Protein AF-A0A5K1BIV2-F1 (afdb_monomer_lite)

Radius of gyration: 25.19 Å; chains: 1; bounding box: 74×51×30 Å

pLDDT: mean 74.58, std 17.79, range [38.06, 94.0]

Foldseek 3Di:
DPDWAQDDPVSQDIDDDDPPDDPVVVVVVCVVPDDDDDDDDDDPDDDDDDDDDDDDDDDPDDDDDDDDDDDDDDDDPPDDPPDDDD

Structure (mmCIF, N/CA/C/O backbone):
data_AF-A0A5K1BIV2-F1
#
_entry.id   AF-A0A5K1BIV2-F1
#
loop_
_atom_site.group_PDB
_atom_site.id
_atom_site.type_symbol
_atom_site.label_atom_id
_atom_site.label_alt_id
_atom_site.label_comp_id
_atom_site.label_asym_id
_atom_site.label_entity_id
_atom_site.label_seq_id
_atom_site.pdbx_PDB_ins_code
_atom_site.Cartn_x
_atom_site.Cartn_y
_atom_site.Cartn_z
_atom_site.occupancy
_atom_site.B_iso_or_equiv
_atom_site.auth_seq_id
_atom_site.auth_comp_id
_atom_site.auth_asym_id
_atom_site.auth_atom_id
_atom_site.pdbx_PDB_model_num
ATOM 1 N N . VAL A 1 1 ? -7.495 -2.308 6.340 1.00 83.50 1 VAL A N 1
ATOM 2 C CA . VAL A 1 1 ? -8.125 -1.645 5.172 1.00 83.50 1 VAL A CA 1
ATOM 3 C C . VAL A 1 1 ? -9.612 -1.940 5.214 1.00 83.50 1 VAL A C 1
ATOM 5 O O . VAL A 1 1 ? -9.964 -3.111 5.242 1.00 83.50 1 VAL A O 1
ATOM 8 N N . SER A 1 2 ? -10.455 -0.914 5.286 1.00 86.44 2 SER A N 1
ATOM 9 C CA . SER A 1 2 ? -11.919 -1.026 5.316 1.00 86.44 2 SER A CA 1
ATOM 10 C C . SER A 1 2 ? -12.567 -0.720 3.964 1.00 86.44 2 SER A C 1
ATOM 12 O O . SER A 1 2 ? -13.568 -1.342 3.626 1.00 86.44 2 SER A O 1
ATOM 14 N N . SER A 1 3 ? -11.999 0.190 3.168 1.00 89.19 3 SER A N 1
ATOM 15 C CA . SER A 1 3 ? -12.513 0.519 1.834 1.00 89.19 3 SER A CA 1
ATOM 16 C C . SER A 1 3 ? -11.391 0.911 0.878 1.00 89.19 3 SER A C 1
ATOM 18 O O . SER A 1 3 ? -10.389 1.500 1.287 1.00 89.19 3 SER A O 1
ATOM 20 N N . VAL A 1 4 ? -11.563 0.574 -0.400 1.00 91.62 4 VAL A N 1
ATOM 21 C CA . VAL A 1 4 ? -10.658 0.942 -1.493 1.00 91.62 4 VAL A CA 1
ATOM 22 C C . VAL A 1 4 ? -11.503 1.407 -2.669 1.00 91.62 4 VAL A C 1
ATOM 24 O O . VAL A 1 4 ? -12.377 0.674 -3.131 1.00 91.62 4 VAL A O 1
ATOM 27 N N . ALA A 1 5 ? -11.228 2.606 -3.170 1.00 92.25 5 ALA A N 1
ATOM 28 C CA . ALA A 1 5 ? -11.920 3.184 -4.311 1.00 92.25 5 ALA A CA 1
ATOM 29 C C . ALA A 1 5 ? -10.924 3.790 -5.302 1.00 92.25 5 ALA A C 1
ATOM 31 O O . ALA A 1 5 ? -9.854 4.265 -4.924 1.00 92.25 5 ALA A O 1
ATOM 32 N N . LEU A 1 6 ? -11.292 3.772 -6.581 1.00 92.44 6 LEU A N 1
ATOM 33 C CA . LEU A 1 6 ? -10.596 4.528 -7.613 1.00 92.44 6 LEU A CA 1
ATOM 34 C C . LEU A 1 6 ? -11.375 5.808 -7.884 1.00 92.44 6 LEU A C 1
ATOM 36 O O . LEU A 1 6 ? -12.570 5.748 -8.170 1.00 92.44 6 LEU A O 1
ATOM 40 N N . ASP A 1 7 ? -10.684 6.935 -7.820 1.00 88.94 7 ASP A N 1
ATOM 41 C CA . ASP A 1 7 ? -11.243 8.265 -8.011 1.00 88.94 7 ASP A CA 1
ATOM 42 C C . ASP A 1 7 ? -10.557 9.002 -9.180 1.00 88.94 7 ASP A C 1
ATOM 44 O O . ASP A 1 7 ? -9.502 8.602 -9.699 1.00 88.94 7 ASP A O 1
ATOM 48 N N . GLY A 1 8 ? -11.187 10.088 -9.624 1.00 85.06 8 GLY A N 1
ATOM 49 C CA . GLY A 1 8 ? -10.782 10.897 -10.768 1.00 85.06 8 GLY A CA 1
ATOM 50 C C . GLY A 1 8 ? -11.317 10.384 -12.110 1.00 85.06 8 GLY A C 1
ATOM 51 O O . GLY A 1 8 ? -11.613 9.203 -12.288 1.00 85.06 8 GLY A O 1
ATOM 52 N N . LYS A 1 9 ? -11.401 11.291 -13.096 1.00 81.69 9 LYS A N 1
ATOM 53 C CA . LYS A 1 9 ? -11.915 11.002 -14.453 1.00 81.69 9 LYS A CA 1
ATOM 54 C C . LYS A 1 9 ? -11.210 9.818 -15.118 1.00 81.69 9 LYS A C 1
ATOM 56 O O . LYS A 1 9 ? -11.863 8.992 -15.747 1.00 81.69 9 LYS A O 1
ATOM 61 N N . ASP A 1 10 ? -9.900 9.716 -14.907 1.00 88.69 10 ASP A N 1
ATOM 62 C CA . ASP A 1 10 ? -9.058 8.671 -15.493 1.00 88.69 10 ASP A CA 1
ATOM 63 C C . ASP A 1 10 ? -8.835 7.474 -14.554 1.00 88.69 10 ASP A C 1
ATOM 65 O O . ASP A 1 10 ? -8.018 6.608 -14.862 1.00 88.69 10 ASP A O 1
ATOM 69 N N . LYS A 1 11 ? -9.510 7.430 -13.391 1.00 86.12 11 LYS A N 1
ATOM 70 C CA . LYS A 1 11 ? -9.322 6.403 -12.346 1.00 86.12 11 LYS A CA 1
ATOM 71 C C . LYS A 1 11 ? -7.863 6.258 -11.891 1.00 86.12 11 LYS A C 1
ATOM 73 O O . LYS A 1 11 ? -7.399 5.164 -11.580 1.00 86.12 11 LYS A O 1
ATOM 78 N N . ARG A 1 12 ? -7.125 7.371 -11.892 1.00 89.38 12 ARG A N 1
ATOM 79 C CA . ARG A 1 12 ? -5.699 7.428 -11.529 1.00 89.38 12 ARG A CA 1
ATOM 80 C C . ARG A 1 12 ? -5.458 7.724 -10.052 1.00 89.38 12 ARG A C 1
ATOM 82 O O . ARG A 1 12 ? -4.306 7.704 -9.631 1.00 89.38 12 ARG A O 1
ATOM 89 N N . LYS A 1 13 ? -6.506 8.001 -9.272 1.00 90.62 13 LYS A N 1
ATOM 90 C CA . LYS A 1 13 ? -6.391 8.216 -7.828 1.00 90.62 13 LYS A CA 1
ATOM 91 C C . LYS A 1 13 ? -6.885 6.985 -7.090 1.00 90.62 13 LYS A C 1
ATOM 93 O O . LYS A 1 13 ? -7.970 6.497 -7.379 1.00 90.62 13 LYS A O 1
ATOM 98 N N . LEU A 1 14 ? -6.093 6.484 -6.150 1.00 91.94 14 LEU A N 1
ATOM 99 C CA . LEU A 1 14 ? -6.474 5.377 -5.279 1.00 91.94 14 LEU A CA 1
ATOM 100 C C . LEU A 1 14 ? -6.776 5.940 -3.893 1.00 91.94 14 LEU A C 1
ATOM 102 O O . LEU A 1 14 ? -5.879 6.444 -3.220 1.00 91.94 14 LEU A O 1
ATOM 106 N N . VAL A 1 15 ? -8.028 5.831 -3.470 1.00 91.44 15 VAL A N 1
ATOM 107 C CA . VAL A 1 15 ? -8.475 6.221 -2.135 1.00 91.44 15 VAL A CA 1
ATOM 108 C C . VAL A 1 15 ? -8.561 4.964 -1.285 1.00 91.44 15 VAL A C 1
ATOM 110 O O . VAL A 1 15 ? -9.247 4.008 -1.645 1.00 91.44 15 VAL A O 1
ATOM 113 N N . VAL A 1 16 ? -7.848 4.954 -0.161 1.00 91.69 16 VAL A N 1
ATOM 114 C CA . VAL A 1 16 ? -7.810 3.817 0.763 1.00 91.69 16 VAL A CA 1
ATOM 115 C C . VAL A 1 16 ? -8.198 4.295 2.152 1.00 91.69 16 VAL A C 1
ATOM 117 O O . VAL A 1 16 ? -7.571 5.198 2.698 1.00 91.69 16 VAL A O 1
ATOM 120 N N . ILE A 1 17 ? -9.221 3.668 2.723 1.00 91.56 17 ILE A N 1
ATOM 121 C CA . ILE A 1 17 ? -9.718 3.939 4.072 1.00 91.56 17 ILE A CA 1
ATOM 122 C C . ILE A 1 17 ? -9.453 2.695 4.917 1.00 91.56 17 ILE A C 1
ATOM 124 O O . ILE A 1 17 ? -9.636 1.565 4.457 1.00 91.56 17 ILE A O 1
ATOM 128 N N . GLY A 1 18 ? -9.011 2.882 6.155 1.00 89.75 18 GLY A N 1
ATOM 129 C CA . GLY A 1 18 ? -8.873 1.812 7.132 1.00 89.75 18 GLY A CA 1
ATOM 130 C C . GLY A 1 18 ? -8.300 2.306 8.451 1.00 89.75 18 GLY A C 1
ATOM 131 O O . GLY A 1 18 ? -7.654 3.349 8.510 1.00 89.75 18 GLY A O 1
ATOM 132 N N . GLU A 1 19 ? -8.557 1.539 9.503 1.00 88.88 19 GLU A N 1
ATOM 133 C CA . GLU A 1 19 ? -8.038 1.790 10.848 1.00 88.88 19 GLU A CA 1
ATOM 134 C C . GLU A 1 19 ? -6.588 1.299 10.976 1.00 88.88 19 GLU A C 1
ATOM 136 O O . GLU A 1 19 ? -6.187 0.360 10.280 1.00 88.88 19 GLU A O 1
ATOM 141 N N . ASP A 1 20 ? -5.805 1.975 11.826 1.00 87.06 20 ASP A N 1
ATOM 142 C CA . ASP A 1 20 ? -4.402 1.666 12.151 1.00 87.06 20 ASP A CA 1
ATOM 143 C C . ASP A 1 20 ? -3.492 1.414 10.937 1.00 87.06 20 ASP A C 1
ATOM 145 O O . ASP A 1 20 ? -2.610 0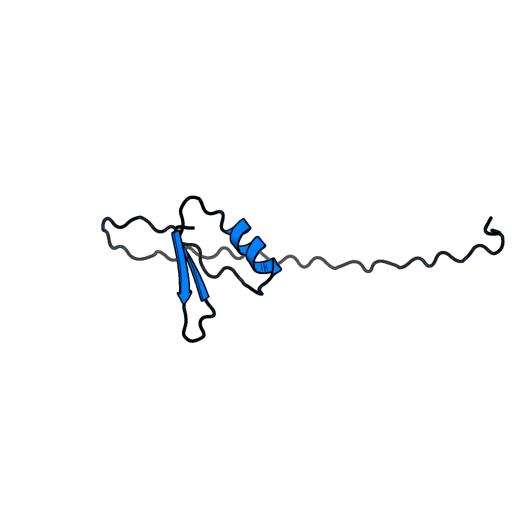.554 10.930 1.00 87.06 20 ASP A O 1
ATOM 149 N N . MET A 1 21 ? -3.695 2.192 9.874 1.00 86.75 21 MET A N 1
ATOM 150 C CA . MET A 1 21 ? -2.916 2.067 8.649 1.00 86.75 21 MET A CA 1
ATOM 151 C C . MET A 1 21 ? -1.643 2.913 8.679 1.00 86.75 21 MET A C 1
ATOM 153 O O . MET A 1 21 ? -1.682 4.135 8.833 1.00 86.75 21 MET A O 1
ATOM 157 N N . ASN A 1 22 ? -0.505 2.271 8.415 1.00 90.56 22 ASN A N 1
ATOM 158 C CA . ASN A 1 22 ? 0.745 2.967 8.145 1.00 90.56 22 ASN A CA 1
ATOM 159 C C . ASN A 1 22 ? 0.812 3.384 6.668 1.00 90.56 22 ASN A C 1
ATOM 161 O O . ASN A 1 22 ? 1.043 2.570 5.770 1.00 90.56 22 ASN A O 1
ATOM 165 N N . ALA A 1 23 ? 0.629 4.678 6.415 1.00 88.62 23 ALA A N 1
ATOM 166 C CA . ALA A 1 23 ? 0.618 5.223 5.063 1.00 88.62 23 ALA A CA 1
ATOM 167 C C . ALA A 1 23 ? 1.953 5.050 4.323 1.00 88.62 23 ALA A C 1
ATOM 169 O O . ALA A 1 23 ? 1.966 4.819 3.113 1.00 88.62 23 ALA A O 1
ATOM 170 N N . TYR A 1 24 ? 3.076 5.108 5.045 1.00 90.56 24 TYR A N 1
ATOM 171 C CA . TYR A 1 24 ? 4.397 4.902 4.456 1.00 90.56 24 TYR A CA 1
ATOM 172 C C . TYR A 1 24 ? 4.552 3.468 3.937 1.00 90.56 24 TYR A C 1
ATOM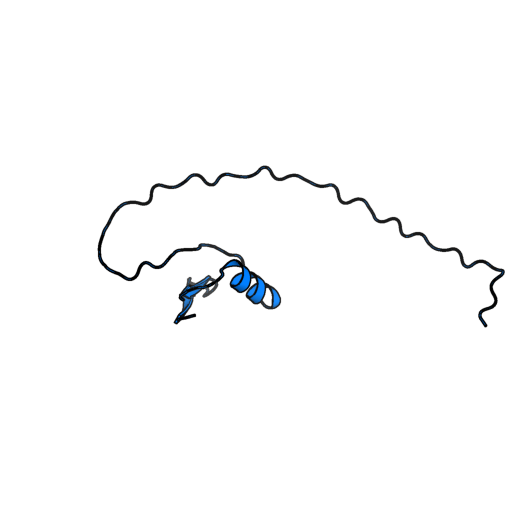 174 O O . TYR A 1 24 ? 4.981 3.260 2.802 1.00 90.56 24 TYR A O 1
ATOM 182 N N . GLU A 1 25 ? 4.158 2.473 4.733 1.00 92.38 25 GLU A N 1
ATOM 183 C CA . GLU A 1 25 ? 4.242 1.063 4.337 1.00 92.38 25 GLU A CA 1
ATOM 184 C C . GLU A 1 25 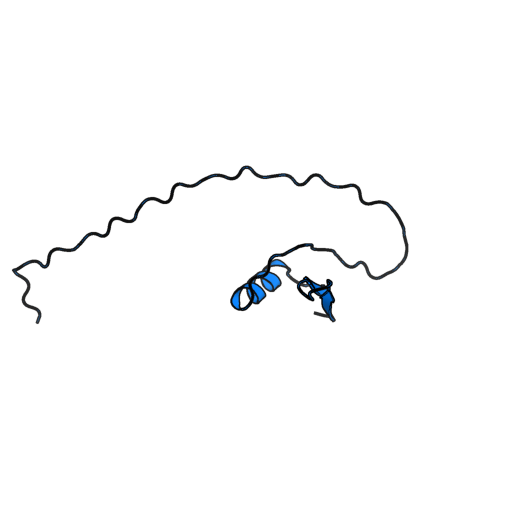? 3.289 0.715 3.194 1.00 92.38 25 GLU A C 1
ATOM 186 O O . GLU A 1 25 ? 3.659 -0.060 2.303 1.00 92.38 25 GLU A O 1
ATOM 191 N N . LEU A 1 26 ? 2.101 1.327 3.171 1.00 91.50 26 LEU A N 1
ATOM 192 C CA . LEU A 1 26 ? 1.151 1.177 2.074 1.00 91.50 26 LEU A CA 1
ATOM 193 C C . LEU A 1 26 ? 1.760 1.669 0.755 1.00 91.50 26 LEU A C 1
ATOM 195 O O . LEU A 1 26 ? 1.841 0.910 -0.212 1.00 91.50 26 LEU A O 1
ATOM 199 N N . VAL A 1 27 ? 2.248 2.912 0.723 1.00 92.38 27 VAL A N 1
ATOM 200 C CA . VAL A 1 27 ? 2.820 3.499 -0.499 1.00 92.38 27 VAL A CA 1
ATOM 201 C C . VAL A 1 27 ? 4.103 2.783 -0.907 1.00 92.38 27 VAL A C 1
ATOM 203 O O . VAL A 1 27 ? 4.294 2.497 -2.089 1.00 92.38 27 VAL A O 1
ATOM 206 N N . LYS A 1 28 ? 4.949 2.397 0.055 1.00 93.75 28 LYS A N 1
ATOM 207 C CA . LYS A 1 28 ? 6.144 1.583 -0.209 1.00 93.75 28 LYS A CA 1
ATOM 208 C C . LYS A 1 28 ? 5.791 0.252 -0.874 1.00 93.75 28 LYS A C 1
ATOM 210 O O . LYS A 1 28 ? 6.506 -0.188 -1.772 1.00 93.75 28 LYS A O 1
ATOM 215 N N . SER A 1 29 ? 4.709 -0.391 -0.444 1.00 93.50 29 SER A N 1
ATOM 216 C CA . SER A 1 29 ? 4.259 -1.663 -1.017 1.00 93.50 29 SER A CA 1
ATOM 217 C C . SER A 1 29 ? 3.679 -1.484 -2.418 1.00 93.50 29 SER A C 1
ATOM 219 O O . SER A 1 29 ? 3.986 -2.281 -3.303 1.00 93.50 29 SER A O 1
ATOM 221 N N . LEU A 1 30 ? 2.916 -0.413 -2.651 1.00 92.19 30 LEU A N 1
ATOM 222 C CA . LEU A 1 30 ? 2.357 -0.103 -3.969 1.00 92.19 30 LEU A CA 1
ATOM 223 C C . LEU A 1 30 ? 3.442 0.266 -4.989 1.00 92.19 30 LEU A C 1
ATOM 225 O O . LEU A 1 30 ? 3.391 -0.213 -6.122 1.00 92.19 30 LEU A O 1
ATOM 229 N N . ARG A 1 31 ? 4.470 1.016 -4.570 1.00 94.00 31 ARG A N 1
ATOM 230 C CA . ARG A 1 31 ? 5.606 1.417 -5.420 1.00 94.00 31 ARG A CA 1
ATOM 231 C C . ARG A 1 31 ? 6.410 0.259 -6.007 1.00 94.00 31 ARG A C 1
ATOM 233 O O . ARG A 1 31 ? 7.145 0.459 -6.966 1.00 94.00 31 ARG A O 1
ATOM 240 N N . LYS A 1 32 ? 6.277 -0.952 -5.458 1.00 93.94 32 LYS A N 1
ATOM 241 C CA . LYS A 1 32 ? 6.929 -2.146 -6.015 1.00 93.94 32 LYS A CA 1
ATOM 242 C C . LYS A 1 32 ? 6.355 -2.544 -7.375 1.00 93.94 32 LYS A C 1
ATOM 244 O O . LYS A 1 32 ? 7.097 -3.051 -8.204 1.00 93.94 32 LYS A O 1
ATOM 249 N N . ASN A 1 33 ? 5.054 -2.336 -7.578 1.00 93.06 33 ASN A N 1
ATOM 250 C CA . ASN A 1 33 ? 4.334 -2.802 -8.767 1.00 93.06 33 ASN A CA 1
ATOM 251 C C . ASN A 1 33 ? 3.730 -1.658 -9.591 1.00 93.06 33 ASN A C 1
ATOM 253 O O . ASN A 1 33 ? 3.442 -1.839 -10.770 1.00 93.06 33 ASN A O 1
ATOM 257 N N . PHE A 1 34 ? 3.529 -0.487 -8.984 1.00 90.69 34 PHE A N 1
ATOM 258 C CA . PHE A 1 34 ? 2.876 0.658 -9.605 1.00 90.69 34 PHE A CA 1
ATOM 259 C C . PHE A 1 34 ? 3.705 1.921 -9.401 1.00 90.69 34 PHE A C 1
ATOM 261 O O . PHE A 1 34 ? 4.286 2.130 -8.339 1.00 90.69 34 PHE A O 1
ATOM 268 N N . MET A 1 35 ? 3.718 2.805 -10.394 1.00 90.50 35 MET A N 1
ATOM 269 C CA . MET A 1 35 ? 4.257 4.149 -10.214 1.00 90.50 35 MET A CA 1
ATOM 270 C C . MET A 1 35 ? 3.186 5.005 -9.533 1.00 90.50 35 MET A C 1
ATOM 272 O O . MET A 1 35 ? 2.221 5.418 -10.170 1.00 90.50 35 MET A O 1
ATOM 276 N N . VAL A 1 36 ? 3.325 5.197 -8.222 1.00 91.62 36 VAL A N 1
ATOM 277 C CA . VAL A 1 36 ? 2.365 5.936 -7.392 1.00 91.62 36 VAL A CA 1
ATOM 278 C C . VAL A 1 36 ? 3.068 6.885 -6.432 1.00 91.62 36 VAL A C 1
ATOM 280 O O . VAL A 1 36 ? 4.099 6.555 -5.833 1.00 91.62 36 VAL A O 1
ATOM 283 N N . ASP A 1 37 ? 2.431 8.033 -6.239 1.00 90.38 37 ASP A N 1
ATOM 284 C CA . ASP A 1 37 ? 2.814 9.059 -5.282 1.00 90.38 37 ASP A CA 1
ATOM 285 C C . ASP A 1 37 ? 1.683 9.296 -4.284 1.00 90.38 37 ASP A C 1
ATOM 287 O O . ASP A 1 37 ? 0.503 9.154 -4.605 1.00 90.38 37 ASP A O 1
ATOM 291 N N . MET A 1 38 ? 2.059 9.622 -3.048 1.00 91.25 38 MET A N 1
ATOM 292 C CA . MET A 1 38 ? 1.096 9.991 -2.017 1.00 91.25 38 MET A CA 1
ATOM 293 C C . MET A 1 38 ? 0.623 11.420 -2.285 1.00 91.25 38 MET A C 1
ATOM 295 O O . MET A 1 38 ? 1.434 12.341 -2.240 1.00 91.25 38 MET A O 1
ATOM 299 N N . GLU A 1 39 ? -0.669 11.596 -2.563 1.00 90.31 39 GLU A N 1
ATOM 300 C CA . GLU A 1 39 ? -1.257 12.920 -2.808 1.00 90.31 39 GLU A CA 1
ATOM 301 C C . GLU A 1 39 ? -1.738 13.579 -1.508 1.00 90.31 39 GLU A C 1
ATOM 303 O O . GLU A 1 39 ? -1.371 14.714 -1.217 1.00 90.31 39 GLU A O 1
ATOM 308 N N . SER A 1 40 ? -2.523 12.863 -0.702 1.00 89.25 40 SER A N 1
ATOM 309 C CA . SER A 1 40 ? -3.035 13.359 0.575 1.00 89.25 40 SER A CA 1
ATOM 310 C C . SER A 1 40 ? -3.139 12.244 1.613 1.00 89.25 40 SER A C 1
ATOM 312 O O . SER A 1 40 ? -3.243 11.058 1.289 1.00 89.25 40 SER A O 1
ATOM 314 N N . LEU A 1 41 ? -3.081 12.641 2.884 1.00 89.38 41 LEU A N 1
ATOM 315 C CA . LEU A 1 41 ? -3.304 11.769 4.027 1.00 89.38 41 LEU A CA 1
ATOM 316 C C . LEU A 1 41 ? -4.266 12.461 4.988 1.00 89.38 41 LEU A C 1
ATOM 318 O O . LEU A 1 41 ? -3.891 13.421 5.659 1.00 89.38 41 LEU A O 1
ATOM 322 N N . GLU A 1 42 ? -5.475 11.927 5.100 1.00 87.25 42 GLU A N 1
ATOM 323 C CA . GLU A 1 42 ? -6.491 12.449 6.006 1.00 87.25 42 GLU A CA 1
ATOM 324 C C . GLU A 1 42 ? -6.916 11.394 7.020 1.00 87.25 42 GLU A C 1
ATOM 326 O O . GLU A 1 42 ? -7.090 10.213 6.711 1.00 87.25 42 GLU A O 1
ATOM 331 N N . LYS A 1 43 ? -7.089 11.836 8.267 1.00 81.88 43 LYS A N 1
ATOM 332 C CA . LYS A 1 43 ? -7.698 11.013 9.307 1.00 81.88 43 LYS A CA 1
ATOM 333 C C . LYS A 1 43 ? -9.205 11.143 9.165 1.00 81.88 43 LYS A C 1
ATOM 335 O O . LYS A 1 43 ? -9.763 12.174 9.535 1.00 81.88 43 LYS A O 1
ATOM 340 N N . VAL A 1 44 ? -9.847 10.091 8.668 1.00 76.31 44 VAL A N 1
ATOM 341 C CA . VAL A 1 44 ? -11.308 10.006 8.644 1.00 76.31 44 VAL A CA 1
ATOM 342 C C . VAL A 1 44 ? -11.789 9.943 10.094 1.00 76.31 44 VAL A C 1
ATOM 344 O O . VAL A 1 44 ? -11.660 8.919 10.762 1.00 76.31 44 VAL A O 1
ATOM 347 N N . LYS A 1 45 ? -12.287 11.068 10.615 1.00 62.97 45 LYS A N 1
ATOM 348 C CA . LYS A 1 45 ? -13.032 11.087 11.876 1.00 62.97 45 LYS A CA 1
ATOM 349 C C . LYS A 1 45 ? -14.407 10.506 11.568 1.00 62.97 45 LYS A C 1
ATOM 351 O O . LYS A 1 45 ? -15.107 11.030 10.708 1.00 62.97 45 LYS A O 1
ATOM 356 N N . SER A 1 46 ? -14.765 9.416 12.235 1.00 53.22 46 SER A N 1
ATOM 357 C CA . SER A 1 46 ? -16.113 8.856 12.181 1.00 53.22 46 SER A CA 1
ATOM 358 C C . SER A 1 46 ? -17.133 9.960 12.473 1.00 53.22 46 SER A C 1
ATOM 360 O O . SER A 1 46 ? -16.994 10.707 13.442 1.00 53.22 46 SER A O 1
ATOM 362 N N . GLU A 1 47 ? -18.107 10.117 11.576 1.00 48.03 47 GLU A N 1
ATOM 363 C CA . GLU A 1 47 ? -19.037 11.243 11.562 1.00 48.03 47 GLU A CA 1
ATOM 364 C C . GLU A 1 47 ? -19.796 11.370 12.886 1.00 48.03 47 GLU A C 1
ATOM 366 O O . GLU A 1 47 ? -20.715 10.613 13.202 1.00 48.03 47 GLU A O 1
ATOM 371 N N . LYS A 1 48 ? -19.449 12.409 13.639 1.00 39.56 48 LYS A N 1
ATOM 372 C CA . LYS A 1 48 ? -20.404 13.140 14.460 1.00 39.56 48 LYS A CA 1
ATOM 373 C C . LYS A 1 48 ? -20.012 14.615 14.398 1.00 39.56 48 LYS A C 1
ATOM 375 O O . LYS A 1 48 ? -19.051 14.998 15.046 1.00 39.56 48 LYS A O 1
ATOM 380 N N . ASN A 1 49 ? -20.731 15.356 13.545 1.00 41.41 49 ASN A N 1
ATOM 381 C CA . ASN A 1 49 ? -20.886 16.818 13.464 1.00 41.41 49 ASN A CA 1
ATOM 382 C C . ASN A 1 49 ? -19.696 17.705 13.880 1.00 41.41 49 ASN A C 1
ATOM 384 O O . ASN A 1 49 ? -19.370 17.763 15.057 1.00 41.41 49 ASN A O 1
ATOM 388 N N . GLU A 1 50 ? -19.169 18.506 12.945 1.00 38.06 50 GLU A N 1
ATOM 389 C CA . GLU A 1 50 ? -19.195 19.986 13.008 1.00 38.06 50 GLU A CA 1
ATOM 390 C C . GLU A 1 50 ? -18.314 20.619 11.914 1.00 38.06 50 GLU A C 1
ATOM 392 O O . GLU A 1 50 ? -17.145 20.274 11.735 1.00 38.06 50 GLU A O 1
ATOM 397 N N . GLU A 1 51 ? -18.903 21.580 11.198 1.00 46.03 51 GLU A N 1
ATOM 398 C CA . GLU A 1 51 ? -18.236 22.593 10.376 1.00 46.03 51 GLU A CA 1
ATOM 399 C C . GLU A 1 51 ? -17.121 23.330 11.141 1.00 46.03 51 GLU A C 1
ATOM 401 O O . GLU A 1 51 ? -17.350 23.821 12.247 1.00 46.03 51 GLU A O 1
ATOM 406 N N . LYS A 1 52 ? -15.958 23.530 10.499 1.00 38.78 52 LYS A N 1
ATOM 407 C CA . LYS A 1 52 ? -15.193 24.797 10.513 1.00 38.78 52 LYS A CA 1
ATOM 408 C C . LYS A 1 52 ? -14.053 24.779 9.475 1.00 38.78 52 LYS A C 1
ATOM 410 O O . LYS A 1 52 ? -13.550 23.705 9.153 1.00 38.78 52 LYS A O 1
ATOM 415 N N . PRO A 1 53 ? -13.662 25.951 8.935 1.00 39.84 53 PRO A N 1
ATOM 416 C CA . PRO A 1 53 ? -12.823 26.067 7.747 1.00 39.84 53 PRO A CA 1
ATOM 417 C C . PRO A 1 53 ? -11.359 25.719 8.035 1.00 39.84 53 PRO A C 1
ATOM 419 O O . PRO A 1 53 ? -10.799 26.121 9.055 1.00 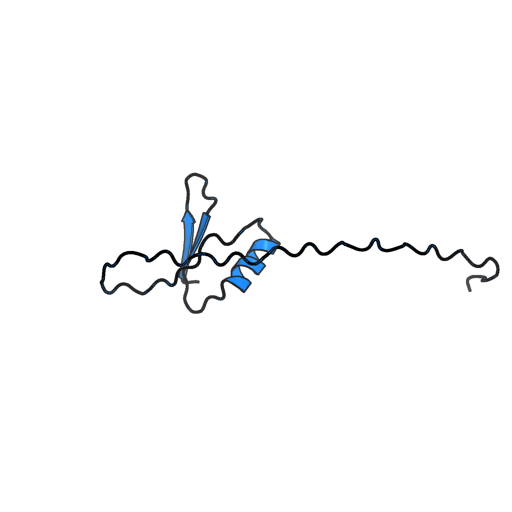39.84 53 PRO A O 1
ATOM 422 N N . GLU A 1 54 ? -10.746 24.990 7.102 1.00 40.06 54 GLU A N 1
ATOM 423 C CA . GLU A 1 54 ? -9.334 24.616 7.112 1.00 40.06 54 GLU A CA 1
ATOM 424 C C . GLU A 1 54 ? -8.419 25.843 7.039 1.00 40.06 54 GLU A C 1
ATOM 426 O O . GLU A 1 54 ? -8.267 26.507 6.009 1.00 40.06 54 GLU A O 1
ATOM 431 N N . GLU A 1 55 ? -7.751 26.109 8.156 1.00 41.47 55 GLU A N 1
ATOM 432 C CA . GLU A 1 55 ? -6.543 26.917 8.216 1.00 41.47 55 GLU A CA 1
ATOM 433 C C . GLU A 1 55 ? -5.425 26.185 7.458 1.00 41.47 55 GLU A C 1
ATOM 435 O O . GLU A 1 55 ? -4.924 25.140 7.882 1.00 41.47 55 GLU A O 1
ATOM 440 N N . LYS A 1 56 ? -5.034 26.738 6.308 1.00 48.03 56 LYS A N 1
ATOM 441 C CA . LYS A 1 56 ? -3.906 26.271 5.498 1.00 48.03 56 LYS A CA 1
ATOM 442 C C . LYS A 1 56 ? -2.616 26.411 6.306 1.00 48.03 56 LYS A C 1
ATOM 444 O O . LYS A 1 56 ? -2.020 27.488 6.341 1.00 48.03 56 LYS A O 1
ATOM 449 N N . LYS A 1 57 ? -2.159 25.332 6.946 1.00 44.97 57 LYS A N 1
ATOM 450 C CA . LYS A 1 57 ? -0.799 25.289 7.490 1.00 44.97 57 LYS A CA 1
ATOM 451 C C . LYS A 1 57 ? 0.194 25.350 6.334 1.00 44.97 57 LYS A C 1
ATOM 453 O O . LYS A 1 57 ? 0.147 24.537 5.415 1.00 44.97 57 LYS A O 1
ATOM 458 N N . ALA A 1 58 ? 1.057 26.360 6.391 1.00 49.78 58 ALA A N 1
ATOM 459 C CA . ALA A 1 58 ? 2.144 26.570 5.455 1.00 49.78 58 ALA A CA 1
ATOM 460 C C . ALA A 1 58 ? 3.006 25.304 5.364 1.00 49.78 58 ALA A C 1
ATOM 462 O O . ALA A 1 58 ? 3.469 24.778 6.375 1.00 49.78 58 ALA A O 1
ATOM 463 N N . VAL A 1 59 ? 3.192 24.813 4.141 1.00 57.78 59 VAL A N 1
ATOM 464 C CA . VAL A 1 59 ? 4.121 23.727 3.838 1.00 57.78 59 VAL A CA 1
ATOM 465 C C . VAL A 1 59 ? 5.529 24.268 4.066 1.00 57.78 59 VAL A C 1
ATOM 467 O O . VAL A 1 59 ? 6.007 25.105 3.303 1.00 57.78 59 VAL A O 1
ATOM 470 N N . GLU A 1 60 ? 6.181 23.823 5.138 1.00 64.06 60 GLU A N 1
ATOM 471 C CA . GLU A 1 60 ? 7.594 2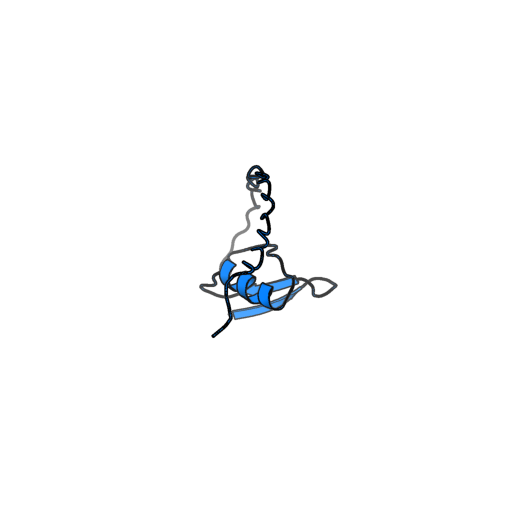4.106 5.381 1.00 64.06 60 GLU A CA 1
ATOM 472 C C . GLU A 1 60 ? 8.428 23.398 4.305 1.00 64.06 60 GLU A C 1
ATOM 474 O O . GLU A 1 60 ? 8.614 22.179 4.312 1.00 64.06 60 GLU A O 1
ATOM 479 N N . GLN A 1 61 ? 8.882 24.173 3.321 1.00 58.44 61 GLN A N 1
ATOM 480 C CA . GLN A 1 61 ? 9.737 23.691 2.248 1.00 58.44 61 GLN A CA 1
ATOM 481 C C . GLN A 1 61 ? 11.172 23.573 2.770 1.00 58.44 61 GLN A C 1
ATOM 483 O O . GLN A 1 61 ? 11.875 24.570 2.927 1.00 58.44 61 GLN A O 1
ATOM 488 N N . TRP A 1 62 ? 11.611 22.346 3.047 1.00 67.00 62 TRP A N 1
ATOM 489 C CA . TRP A 1 62 ? 13.003 22.073 3.403 1.00 67.00 62 TRP A CA 1
ATOM 490 C C . TRP A 1 62 ? 13.927 22.351 2.207 1.00 67.00 62 TRP A C 1
ATOM 492 O O . TRP A 1 62 ? 13.582 21.993 1.075 1.00 67.00 62 TRP A O 1
ATOM 502 N N . PRO A 1 63 ? 15.101 22.974 2.418 1.00 66.06 63 PRO A N 1
ATOM 503 C CA . PRO A 1 63 ? 16.026 23.271 1.333 1.00 66.06 63 PRO A CA 1
ATOM 504 C C . PRO A 1 63 ? 16.549 21.974 0.708 1.00 66.06 63 PRO A C 1
ATOM 506 O O . PRO A 1 63 ? 17.047 21.083 1.396 1.00 66.06 63 PRO A O 1
ATOM 509 N N . TYR A 1 64 ? 16.442 21.874 -0.617 1.00 73.44 64 TYR A N 1
ATOM 510 C CA . TYR A 1 64 ? 16.984 20.756 -1.380 1.00 73.44 64 TYR A CA 1
ATOM 511 C C . TYR A 1 64 ? 18.516 20.831 -1.382 1.00 73.44 64 TYR A C 1
ATOM 513 O O . TYR A 1 64 ? 19.105 21.712 -2.010 1.00 73.44 64 TYR A O 1
ATOM 521 N N . VAL A 1 65 ? 19.168 19.916 -0.662 1.00 73.81 65 VAL A N 1
ATOM 522 C CA . VAL A 1 65 ? 20.632 19.814 -0.624 1.00 73.81 65 VAL A CA 1
ATOM 523 C C . VAL A 1 65 ? 21.089 18.908 -1.764 1.00 73.81 65 VAL A C 1
ATOM 525 O O . VAL A 1 65 ? 20.896 17.694 -1.723 1.00 73.81 65 VAL A O 1
ATOM 528 N N . TYR A 1 66 ? 21.711 19.493 -2.788 1.00 74.56 66 TYR A N 1
ATOM 529 C CA . TYR A 1 66 ? 22.347 18.732 -3.860 1.00 74.56 66 TYR A CA 1
ATOM 530 C C . TYR A 1 66 ? 23.624 18.065 -3.335 1.00 74.56 66 TYR A C 1
ATOM 532 O O . TYR A 1 66 ? 24.596 18.745 -3.007 1.00 74.56 66 TYR A O 1
ATOM 540 N N . GLN A 1 67 ? 23.628 16.734 -3.256 1.00 76.44 67 GLN A N 1
ATOM 541 C CA . GLN A 1 67 ? 24.830 15.956 -2.966 1.00 76.44 67 GLN A CA 1
ATOM 542 C C . GLN A 1 67 ? 25.467 15.510 -4.291 1.00 76.44 67 GLN A C 1
ATOM 544 O O . GLN A 1 67 ? 24.855 14.720 -5.013 1.00 76.44 67 GLN A O 1
ATOM 549 N N . PRO A 1 68 ? 26.670 15.998 -4.649 1.00 73.38 68 PRO A N 1
ATOM 550 C CA . PRO A 1 68 ? 27.341 15.556 -5.863 1.00 73.38 68 PRO A CA 1
ATOM 551 C C . PRO A 1 68 ? 27.694 14.070 -5.751 1.00 73.38 68 PRO A C 1
ATOM 553 O O . PRO A 1 68 ? 28.402 13.646 -4.837 1.00 73.38 68 PRO A O 1
ATOM 556 N N . THR A 1 69 ? 27.195 13.268 -6.689 1.00 73.81 69 THR A N 1
ATOM 557 C CA . THR A 1 69 ? 27.555 11.854 -6.806 1.00 73.81 69 THR A CA 1
ATOM 558 C C . THR A 1 69 ? 29.011 11.759 -7.256 1.00 73.81 69 THR A C 1
ATOM 560 O O . THR A 1 69 ? 29.346 12.166 -8.368 1.00 73.81 69 THR A O 1
ATOM 563 N N . VAL A 1 70 ? 29.893 11.251 -6.393 1.00 74.69 70 VAL A N 1
ATOM 564 C CA . VAL A 1 70 ? 31.289 10.998 -6.769 1.00 74.69 70 VAL A CA 1
ATOM 565 C C . VAL A 1 70 ? 31.346 9.833 -7.769 1.00 74.69 70 VAL A C 1
ATOM 567 O O . VAL A 1 70 ? 30.747 8.786 -7.507 1.00 74.69 70 VAL A O 1
ATOM 570 N N . PRO A 1 71 ? 32.036 9.980 -8.915 1.00 74.62 71 PRO A N 1
ATOM 571 C CA . PRO A 1 71 ? 32.200 8.881 -9.855 1.00 74.62 71 PRO A CA 1
ATOM 572 C C . PRO A 1 71 ? 32.978 7.744 -9.188 1.00 74.62 71 PRO A C 1
ATOM 574 O O . PRO A 1 71 ? 34.066 7.956 -8.650 1.00 74.62 71 PRO A O 1
ATOM 577 N N . GLN A 1 72 ? 32.433 6.529 -9.228 1.00 73.06 72 GLN A N 1
ATOM 578 C CA . GLN A 1 72 ? 33.177 5.345 -8.811 1.00 73.06 72 GLN A CA 1
ATOM 579 C C . GLN A 1 72 ? 34.223 5.037 -9.881 1.00 73.06 72 GLN A C 1
ATOM 581 O O . GLN A 1 72 ? 33.890 4.780 -11.037 1.00 73.06 72 GLN A O 1
ATOM 586 N N . HIS A 1 73 ? 35.499 5.115 -9.510 1.00 69.25 73 HIS A N 1
ATOM 587 C CA . HIS A 1 73 ? 36.590 4.729 -10.389 1.00 69.25 73 HIS A CA 1
ATOM 588 C C . HIS A 1 73 ? 36.606 3.200 -10.483 1.00 69.25 73 HIS A C 1
ATOM 590 O O . HIS A 1 73 ? 36.744 2.500 -9.482 1.00 69.25 73 HIS A O 1
ATOM 596 N N . ILE A 1 74 ? 36.427 2.672 -11.690 1.00 69.56 74 ILE A N 1
ATOM 597 C CA . ILE A 1 74 ? 36.598 1.245 -11.951 1.00 69.56 74 ILE A CA 1
ATOM 598 C C . ILE A 1 74 ? 38.107 1.004 -12.013 1.00 69.56 74 ILE A C 1
ATOM 600 O O . ILE A 1 74 ? 38.757 1.379 -12.988 1.00 69.56 74 ILE A O 1
ATOM 604 N N . VAL A 1 75 ? 38.680 0.422 -10.958 1.00 74.56 75 VAL A N 1
ATOM 605 C CA . VAL A 1 75 ? 40.060 -0.075 -10.996 1.00 74.56 75 VAL A CA 1
ATOM 606 C C . VAL A 1 75 ? 40.051 -1.357 -11.820 1.00 74.56 75 VAL A C 1
ATOM 608 O O . VAL A 1 75 ? 39.539 -2.381 -11.373 1.00 74.56 75 VAL A O 1
ATOM 611 N N . TYR A 1 76 ? 40.607 -1.312 -13.029 1.00 65.12 76 TYR A N 1
ATOM 612 C CA . TYR A 1 76 ? 40.960 -2.536 -13.737 1.00 65.12 76 TYR A CA 1
ATOM 613 C C . TYR A 1 76 ? 42.182 -3.132 -13.046 1.00 65.12 76 TYR A C 1
ATOM 615 O O . TYR A 1 76 ? 43.267 -2.555 -13.071 1.00 65.12 76 TYR A O 1
ATOM 623 N N . GLN A 1 77 ? 41.995 -4.273 -12.387 1.00 64.06 77 GLN A N 1
ATOM 624 C CA . GLN A 1 77 ? 43.105 -5.069 -11.892 1.00 64.06 77 GLN A CA 1
ATOM 625 C C . GLN A 1 77 ? 43.808 -5.669 -13.112 1.00 64.06 77 GLN A C 1
ATOM 627 O O . GLN A 1 77 ? 43.272 -6.572 -13.754 1.00 64.06 77 GLN A O 1
ATOM 632 N N . GLU A 1 78 ? 44.969 -5.124 -13.479 1.00 65.94 78 GLU A N 1
ATOM 633 C CA . GLU A 1 78 ? 45.815 -5.723 -14.510 1.00 65.94 78 GLU A CA 1
ATOM 634 C C . GLU A 1 78 ? 46.109 -7.169 -14.105 1.00 65.94 78 GLU A C 1
ATOM 636 O O . GLU A 1 78 ? 46.559 -7.443 -12.988 1.00 65.94 78 GLU A O 1
ATOM 641 N N . ALA A 1 79 ? 45.786 -8.107 -14.998 1.00 63.59 79 ALA A N 1
ATOM 642 C CA . ALA A 1 79 ? 46.092 -9.509 -14.795 1.00 63.59 79 ALA A CA 1
ATOM 643 C C . ALA A 1 79 ? 47.608 -9.632 -14.643 1.00 63.59 79 ALA A C 1
ATOM 645 O O . ALA A 1 79 ? 48.365 -9.428 -15.591 1.00 63.59 79 ALA A O 1
ATOM 646 N N . ASN A 1 80 ? 48.036 -9.917 -13.418 1.00 60.91 80 ASN A N 1
ATOM 647 C CA . ASN A 1 80 ? 49.432 -10.101 -13.080 1.00 60.91 80 ASN A CA 1
ATOM 648 C C . ASN A 1 80 ? 49.966 -11.245 -13.966 1.00 60.91 80 ASN A C 1
ATOM 650 O O . ASN A 1 80 ? 49.460 -12.365 -13.847 1.00 60.91 80 ASN A O 1
ATOM 654 N N . PRO A 1 81 ? 50.955 -11.021 -14.853 1.00 62.75 81 PRO A N 1
ATOM 655 C CA . PRO A 1 81 ? 51.394 -12.031 -15.824 1.00 62.75 81 PRO A CA 1
ATOM 656 C C . PRO A 1 81 ? 52.097 -13.243 -15.182 1.00 62.75 81 PRO A C 1
ATOM 658 O O . PRO A 1 81 ? 52.584 -14.116 -15.891 1.00 62.75 81 PRO A O 1
ATOM 661 N N . ASN A 1 82 ? 52.151 -13.308 -13.847 1.00 60.12 82 ASN A N 1
ATOM 662 C CA . ASN A 1 82 ? 52.854 -14.324 -13.069 1.00 60.12 82 ASN A CA 1
ATOM 663 C C . ASN A 1 82 ? 51.953 -15.201 -12.181 1.00 60.12 82 ASN A C 1
ATOM 665 O O . ASN A 1 82 ? 52.464 -15.926 -11.329 1.00 60.12 82 ASN A O 1
ATOM 669 N N . CYS A 1 83 ? 50.630 -15.175 -12.358 1.00 53.34 83 CYS A N 1
ATOM 670 C CA . CYS A 1 83 ? 49.739 -16.108 -11.662 1.00 53.34 83 CYS A CA 1
ATOM 671 C C . CYS A 1 83 ? 49.244 -17.198 -12.629 1.00 53.34 83 CYS A C 1
ATOM 673 O O . CYS A 1 83 ? 48.349 -16.917 -13.429 1.00 53.34 83 CYS A O 1
ATOM 675 N N . PRO A 1 84 ? 49.766 -18.440 -12.578 1.00 54.59 84 PRO A N 1
ATOM 676 C CA . PRO A 1 84 ? 49.090 -19.558 -13.213 1.00 54.59 84 PRO A CA 1
ATOM 677 C C . PRO A 1 84 ? 47.860 -19.895 -12.365 1.00 54.59 84 PRO A C 1
ATOM 679 O O . PRO A 1 84 ? 47.960 -20.104 -11.157 1.00 54.59 84 PRO A O 1
ATOM 682 N N . ILE A 1 85 ? 46.693 -19.911 -12.999 1.00 52.94 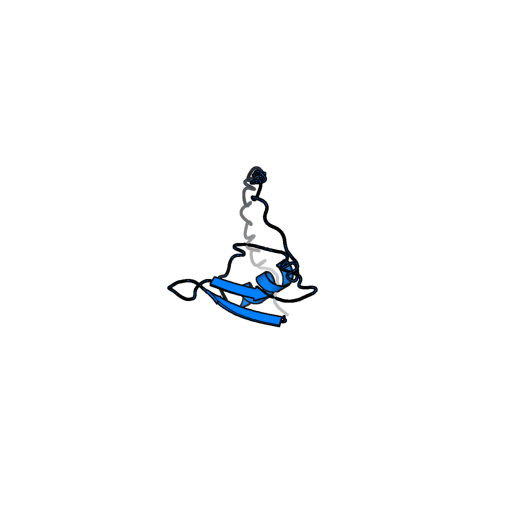85 ILE A N 1
ATOM 683 C CA . ILE A 1 85 ? 45.474 -20.468 -12.414 1.00 52.94 85 ILE A CA 1
ATOM 684 C C . ILE A 1 85 ? 45.757 -21.960 -12.169 1.00 52.94 85 ILE A C 1
ATOM 686 O O . ILE A 1 85 ? 45.980 -22.694 -13.133 1.00 52.94 85 ILE A O 1
ATOM 690 N N . MET A 1 86 ? 45.808 -22.380 -10.901 1.00 43.69 86 MET A N 1
ATOM 691 C CA . MET A 1 86 ? 45.661 -23.783 -10.493 1.00 43.69 86 MET A CA 1
ATOM 692 C C . MET A 1 86 ? 44.245 -24.003 -9.982 1.00 43.69 86 MET A C 1
ATOM 694 O O . MET A 1 86 ? 43.757 -23.115 -9.245 1.00 43.69 86 MET A O 1
#

Organism: NCBI:txid210225

InterPro domains:
  IPR044296 Heavy metal-associated isoprenylated plant protein 46 [PTHR46371] (1-86)

Secondary structure (DSSP, 8-state):
--EEEEESTTS-EEEEE-TT--HHHHHHHHTTTS------------S----------------------PPPP-------TT----

Sequence (86 aa):
VSSVALDGKDKRKLVVIGEDMNAYELVKSLRKNFMVDMESLEKVKSEKNEEKPEEKKAVEQWPYVYQPTVPQHIVYQEANPNCPIM